Protein AF-A0A7D9JY58-F1 (afdb_monomer_lite)

Secondary structure (DSSP, 8-state):
---PPP--SSP------TTSS--EE--GGGGPSPSEEEEESSHHHHHHHHHHHTSSS--EEEEETTEEEEEEEE--SSTT-PEEEEEEE--SSHHHHHHHHHHHHHHH--SEEEE----PPPPPP-

Sequence (126 aa):
MSREGSDRGPPKLNIPKPEDCDWGSKKIQSRLPTDILLLTVNDNEFEACFRYVGKDGPFFRSTNDGREFWFGQFDAEKDDKYTKVALIKTAMGKTETLIAVMFVAEMLEPKLVLSVGICATMKPDK

InterPro domains:
  IPR035994 Nucleoside phosphorylase superfamily [G3DSA:3.40.50.1580] (19-126)
  IPR035994 Nucleoside phosphorylase superfamily [SSF53167] (37-125)

Organism: Paramuricea clavata (NCBI:txid317549)

Foldseek 3Di:
DDDDDPPPPDPPDPFDFPVRDDADEDDCVVQAQAAEEEEEADPVQLRVVLRQQAPPDHKHWYDDPNWIKIWHWPDCPPDNDTHIYIYTYWHDDDVRSVVVCVVCCVSRVYNYYDYTYDDDDDDDDD

Structure (mmCIF, N/CA/C/O backbone):
data_AF-A0A7D9JY58-F1
#
_entry.id   AF-A0A7D9JY58-F1
#
loop_
_atom_site.group_PDB
_atom_site.id
_atom_site.type_symbol
_atom_site.label_atom_id
_atom_site.label_alt_id
_atom_site.label_comp_id
_atom_site.label_asym_id
_atom_site.label_entity_id
_atom_site.label_seq_id
_atom_site.pdbx_PDB_ins_code
_atom_site.Cartn_x
_atom_site.Cartn_y
_atom_site.Cartn_z
_atom_site.occupancy
_atom_site.B_iso_or_equiv
_atom_site.auth_seq_id
_atom_site.auth_comp_id
_atom_site.auth_asym_id
_atom_site.auth_atom_id
_atom_site.pdbx_PDB_model_num
ATOM 1 N N . MET A 1 1 ? -38.772 -1.357 -31.788 1.00 36.69 1 MET A N 1
ATOM 2 C CA . MET A 1 1 ? -38.032 -1.227 -30.514 1.00 36.69 1 MET A CA 1
ATOM 3 C C . MET A 1 1 ? -36.622 -1.735 -30.757 1.00 36.69 1 MET A C 1
ATOM 5 O O . MET A 1 1 ? -36.419 -2.939 -30.849 1.00 36.69 1 MET A O 1
ATOM 9 N N . SER A 1 2 ? -35.693 -0.818 -31.009 1.00 38.06 2 SER A N 1
ATOM 10 C CA . SER A 1 2 ? -34.306 -1.137 -31.358 1.00 38.06 2 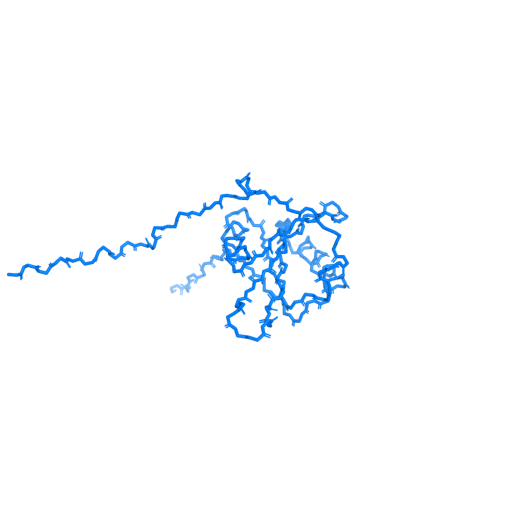SER A CA 1
ATOM 11 C C . SER A 1 2 ? -33.509 -1.405 -30.084 1.00 38.06 2 SER A C 1
ATOM 13 O O . SER A 1 2 ? -33.605 -0.644 -29.128 1.00 38.06 2 SER A O 1
ATOM 15 N N . ARG A 1 3 ? -32.764 -2.514 -30.058 1.00 45.97 3 ARG A N 1
ATOM 16 C CA . ARG A 1 3 ? -31.849 -2.871 -28.970 1.00 45.97 3 ARG A CA 1
ATOM 17 C C . ARG A 1 3 ? -30.610 -1.983 -29.077 1.00 45.97 3 ARG A C 1
ATOM 19 O O . ARG A 1 3 ? -29.816 -2.173 -29.995 1.00 45.97 3 ARG A O 1
ATOM 26 N N . GLU A 1 4 ? -30.457 -1.024 -28.171 1.00 46.53 4 GLU A N 1
ATOM 27 C CA . GLU A 1 4 ? -29.186 -0.322 -27.986 1.00 46.53 4 GLU A CA 1
ATOM 28 C C . GLU A 1 4 ? -28.150 -1.319 -27.460 1.00 46.53 4 GLU A C 1
ATOM 30 O O . GLU A 1 4 ? -28.333 -1.960 -26.424 1.00 46.53 4 GLU A O 1
ATOM 35 N N . GLY A 1 5 ? -27.082 -1.510 -28.234 1.00 48.12 5 GLY A N 1
ATOM 36 C CA . GLY A 1 5 ? -25.935 -2.303 -27.823 1.00 48.12 5 GLY A CA 1
ATOM 37 C C . GLY A 1 5 ? -25.226 -1.590 -26.682 1.00 48.12 5 GLY A C 1
ATOM 38 O O . GLY A 1 5 ? -24.740 -0.478 -26.866 1.00 48.12 5 GLY A O 1
ATOM 39 N N . SER A 1 6 ? -25.168 -2.227 -25.512 1.00 54.94 6 SER A N 1
ATOM 40 C CA . SER A 1 6 ? -24.385 -1.721 -24.390 1.00 54.94 6 SER A CA 1
ATOM 41 C C . SER A 1 6 ? -22.928 -1.575 -24.828 1.00 54.94 6 SER A C 1
ATOM 43 O O . SER A 1 6 ? -22.298 -2.565 -25.218 1.00 54.94 6 SER A O 1
ATOM 45 N N . ASP A 1 7 ? -22.413 -0.353 -24.763 1.00 56.41 7 ASP A N 1
ATOM 46 C CA . ASP A 1 7 ? -20.991 -0.042 -24.840 1.00 56.41 7 ASP A CA 1
ATOM 47 C C . ASP A 1 7 ? -20.234 -0.958 -23.858 1.00 56.41 7 ASP A C 1
ATOM 49 O O . ASP A 1 7 ? -20.358 -0.828 -22.642 1.00 56.41 7 ASP A O 1
ATOM 53 N N . ARG A 1 8 ? -19.530 -1.965 -24.395 1.00 58.34 8 ARG A N 1
ATOM 54 C CA . ARG A 1 8 ? -18.695 -2.922 -23.643 1.00 58.34 8 ARG A CA 1
ATOM 55 C C . ARG A 1 8 ? -17.267 -2.395 -23.464 1.00 58.34 8 ARG A C 1
ATOM 57 O O . ARG A 1 8 ? -16.339 -3.184 -23.288 1.00 58.34 8 ARG A O 1
ATOM 64 N N . GLY A 1 9 ? -17.069 -1.081 -23.571 1.00 58.44 9 GLY A N 1
ATOM 65 C CA . GLY A 1 9 ? -15.806 -0.453 -23.216 1.00 58.44 9 GLY A CA 1
ATOM 66 C C . GLY A 1 9 ? -15.440 -0.739 -21.754 1.00 58.44 9 GLY A C 1
ATOM 67 O O . GLY A 1 9 ? -16.327 -0.977 -20.927 1.00 58.44 9 GLY A O 1
ATOM 68 N N . PRO A 1 10 ? -14.139 -0.740 -21.409 1.00 58.50 10 PRO A N 1
ATOM 69 C CA . PRO A 1 10 ? -13.730 -0.787 -20.014 1.00 58.50 10 PRO A CA 1
ATOM 70 C C . PRO A 1 10 ? -14.443 0.334 -19.244 1.00 58.50 10 PRO A C 1
ATOM 72 O O . PRO A 1 10 ? -14.678 1.404 -19.821 1.00 58.50 10 PRO A O 1
ATOM 75 N N . PRO A 1 11 ? -14.811 0.104 -17.969 1.00 58.47 11 PRO A N 1
ATOM 76 C CA . PRO A 1 11 ? -15.509 1.096 -17.166 1.00 58.47 11 PRO A CA 1
ATOM 77 C C . PRO A 1 11 ? -14.835 2.457 -17.313 1.00 58.47 11 PRO A C 1
ATOM 79 O O . PRO A 1 11 ? -13.615 2.563 -17.164 1.00 58.47 11 PRO A O 1
ATOM 82 N N . LYS A 1 12 ? -15.613 3.496 -17.639 1.00 53.75 12 LYS A N 1
ATOM 83 C CA . LYS A 1 12 ? -15.089 4.862 -17.669 1.00 53.75 12 LYS A CA 1
ATOM 84 C C . LYS A 1 12 ? -14.711 5.237 -16.249 1.00 53.75 12 LYS A C 1
ATOM 86 O O . LYS A 1 12 ? -15.549 5.517 -15.398 1.00 53.75 12 LYS A O 1
ATOM 91 N N . LEU A 1 13 ? -13.420 5.170 -16.010 1.00 56.81 13 LEU A N 1
ATOM 92 C CA . LEU A 1 13 ? -12.809 5.396 -14.731 1.00 56.81 13 LEU A CA 1
ATOM 93 C C . LEU A 1 13 ? -12.564 6.906 -14.585 1.00 56.81 13 LEU A C 1
ATOM 95 O O . LEU A 1 13 ? -11.559 7.427 -15.058 1.00 56.81 13 LEU A O 1
ATOM 99 N N . ASN A 1 14 ? -13.508 7.616 -13.963 1.00 58.91 14 ASN A N 1
ATOM 100 C CA . ASN A 1 14 ? -13.319 9.016 -13.587 1.00 58.91 14 ASN A CA 1
ATOM 101 C C . ASN A 1 14 ? -12.682 9.056 -12.198 1.00 58.91 14 ASN A C 1
ATOM 103 O O . ASN A 1 14 ? -13.386 9.030 -11.189 1.00 58.91 14 ASN A O 1
ATOM 107 N N . ILE A 1 15 ? -11.354 8.971 -12.157 1.00 56.00 15 ILE A N 1
ATOM 108 C CA . ILE A 1 15 ? -10.640 8.719 -10.914 1.00 56.00 15 ILE A CA 1
ATOM 109 C C . ILE A 1 15 ? -9.774 9.921 -10.537 1.00 56.00 15 ILE A C 1
ATOM 111 O O . ILE A 1 15 ? -8.921 10.300 -11.345 1.00 56.00 15 ILE A O 1
ATOM 115 N N . PRO A 1 16 ? -9.935 10.477 -9.324 1.00 59.47 16 PRO A N 1
ATOM 116 C CA . PRO A 1 16 ? -9.048 11.512 -8.815 1.00 59.47 16 PRO A CA 1
ATOM 117 C C . PRO A 1 16 ? -7.609 11.007 -8.795 1.00 59.47 16 PRO A C 1
ATOM 119 O O . PRO A 1 16 ? -7.345 9.861 -8.403 1.00 59.47 16 PRO A O 1
ATOM 122 N N . LYS A 1 17 ? -6.664 11.843 -9.219 1.00 66.25 17 LYS A N 1
ATOM 123 C CA . LYS A 1 17 ? -5.256 11.508 -9.045 1.00 66.25 17 LYS A CA 1
ATOM 124 C C . LYS A 1 17 ? -4.848 11.704 -7.585 1.00 66.25 17 LYS A C 1
ATOM 126 O O . LYS A 1 17 ? -5.493 12.464 -6.862 1.00 66.25 17 LYS A O 1
ATOM 131 N N . PRO A 1 18 ? -3.726 11.102 -7.155 1.00 66.00 18 PRO A N 1
ATOM 132 C CA . PRO A 1 18 ? -3.170 11.372 -5.836 1.00 66.00 18 PRO A CA 1
ATOM 133 C C . PRO A 1 18 ? -2.892 12.853 -5.543 1.00 66.00 18 PRO A C 1
ATOM 135 O O . PRO A 1 18 ? -2.791 13.244 -4.392 1.00 66.00 18 PRO A O 1
ATOM 138 N N . GLU A 1 19 ? -2.755 13.691 -6.561 1.00 67.50 19 GLU A N 1
ATOM 139 C CA . GLU A 1 19 ? -2.556 15.137 -6.421 1.00 67.50 19 GLU A CA 1
ATOM 140 C C . GLU A 1 19 ? -3.856 15.922 -6.168 1.00 67.50 19 GLU A C 1
ATOM 142 O O . GLU A 1 19 ? -3.796 17.030 -5.643 1.00 67.50 19 GLU A O 1
ATOM 147 N N . ASP A 1 20 ? -5.019 15.338 -6.470 1.00 63.97 20 ASP A N 1
ATOM 148 C CA . ASP A 1 20 ? -6.305 16.046 -6.487 1.00 63.97 20 ASP A CA 1
ATOM 149 C C . ASP A 1 20 ? -7.104 15.936 -5.175 1.00 63.97 20 ASP A C 1
ATOM 151 O O . ASP A 1 20 ? -8.131 16.603 -5.034 1.00 63.97 20 ASP A O 1
ATOM 155 N N . CYS A 1 21 ? -6.687 15.102 -4.213 1.00 61.22 21 CYS A N 1
ATOM 156 C CA . CYS A 1 21 ? -7.432 14.943 -2.960 1.00 61.22 21 CYS A CA 1
ATOM 157 C C . CYS A 1 21 ? -6.809 15.725 -1.796 1.00 61.22 21 CYS A C 1
ATOM 159 O O . CYS A 1 21 ? -5.591 15.817 -1.653 1.00 61.22 21 CYS A O 1
ATOM 161 N N . ASP A 1 22 ? -7.666 16.238 -0.912 1.00 62.03 22 ASP A N 1
ATOM 162 C CA . ASP A 1 22 ? -7.252 16.873 0.339 1.00 62.03 22 ASP A CA 1
ATOM 163 C C . ASP A 1 22 ? -6.828 15.802 1.360 1.00 62.03 22 ASP A C 1
ATOM 165 O O . ASP A 1 22 ? -7.648 15.051 1.900 1.00 62.03 22 ASP A O 1
ATOM 169 N N . TRP A 1 23 ? 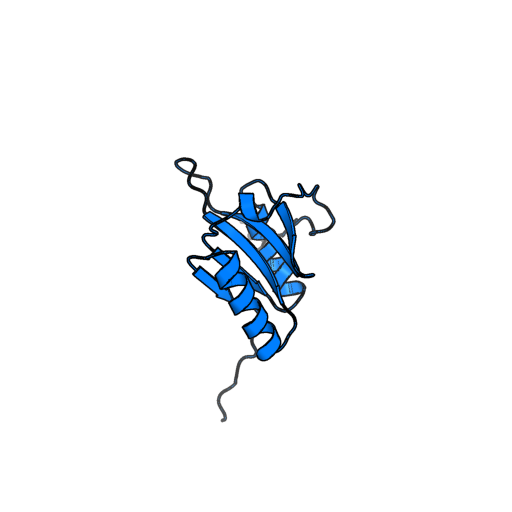-5.516 15.675 1.571 1.00 64.00 23 TRP A N 1
ATOM 170 C CA . TRP A 1 23 ? -4.937 14.612 2.384 1.00 64.00 23 TRP A CA 1
ATOM 171 C C . TRP A 1 23 ? -4.819 15.020 3.845 1.00 64.00 23 TRP A C 1
ATOM 173 O O . TRP A 1 23 ? -3.940 15.793 4.231 1.00 64.00 23 TRP A O 1
ATOM 183 N N . GLY A 1 24 ? -5.610 14.380 4.704 1.00 61.22 24 GLY A N 1
ATOM 184 C CA . GLY A 1 24 ? -5.332 14.390 6.133 1.00 61.22 24 GLY A CA 1
ATOM 185 C C . GLY A 1 24 ? -3.971 13.740 6.407 1.00 61.22 24 GLY A C 1
ATOM 186 O O . GLY A 1 24 ? -3.805 12.533 6.231 1.00 61.22 24 GLY A O 1
ATOM 187 N N . SER A 1 25 ? -2.987 14.514 6.867 1.00 65.31 25 SER A N 1
ATOM 188 C CA . SER A 1 25 ? -1.749 13.948 7.411 1.00 65.31 25 SER A CA 1
ATOM 189 C C . SER A 1 25 ? -2.018 13.434 8.824 1.00 65.31 25 SER A C 1
ATOM 191 O O . SER A 1 25 ? -2.511 14.167 9.685 1.00 65.31 25 SER A O 1
ATOM 193 N N . LYS A 1 26 ? -1.728 12.156 9.078 1.00 70.81 26 LYS A N 1
ATOM 194 C CA . LYS A 1 26 ? -1.842 11.550 10.414 1.00 70.81 26 LYS A CA 1
ATOM 195 C C . LYS A 1 26 ? -0.601 10.730 10.744 1.00 70.81 26 LYS A C 1
ATOM 197 O O . LYS A 1 26 ? 0.074 10.199 9.862 1.00 70.81 26 LYS A O 1
ATOM 202 N N . LYS A 1 27 ? -0.323 10.592 12.044 1.00 75.06 27 LYS A N 1
ATOM 203 C CA . LYS A 1 27 ? 0.732 9.702 12.548 1.00 75.06 27 LYS A CA 1
ATOM 204 C C . LYS A 1 27 ? 0.384 8.246 12.234 1.00 75.06 27 LYS A C 1
ATOM 206 O O . LYS A 1 27 ? -0.730 7.814 12.547 1.00 75.06 27 LYS A O 1
ATOM 211 N N . ILE A 1 28 ? 1.356 7.489 11.718 1.00 76.38 28 ILE A N 1
ATOM 212 C CA . ILE A 1 28 ? 1.232 6.048 11.413 1.00 76.38 28 ILE A CA 1
ATOM 213 C C . ILE A 1 28 ? 0.675 5.258 12.603 1.00 76.38 28 ILE A C 1
ATOM 215 O O . ILE A 1 28 ? -0.189 4.414 12.415 1.00 76.38 28 ILE A O 1
ATOM 219 N N . GLN A 1 29 ? 1.070 5.600 13.835 1.00 77.06 29 GLN A N 1
ATOM 220 C CA . GLN A 1 29 ? 0.607 4.945 15.070 1.00 77.06 29 GLN A CA 1
ATOM 221 C C . GLN A 1 29 ? -0.925 4.873 15.199 1.00 77.06 29 GLN A C 1
ATOM 223 O O . GLN A 1 29 ? -1.453 3.898 15.716 1.00 77.06 29 GLN A O 1
ATOM 228 N N . SER A 1 30 ? -1.657 5.868 14.682 1.00 76.12 30 SER A N 1
ATOM 229 C CA . SER A 1 30 ? -3.131 5.870 14.701 1.00 76.12 30 SER A CA 1
ATOM 230 C C . SER A 1 30 ? -3.774 4.859 13.738 1.00 76.12 30 SER A C 1
ATOM 232 O O . SER A 1 30 ? -4.996 4.712 13.720 1.00 76.12 30 SER A O 1
ATOM 234 N N . ARG A 1 31 ? -2.966 4.188 12.910 1.00 74.94 31 ARG A N 1
ATOM 235 C CA . ARG A 1 31 ? -3.385 3.273 11.841 1.00 74.94 31 ARG A CA 1
ATOM 236 C C . ARG A 1 31 ? -2.951 1.830 12.068 1.00 74.94 31 ARG A C 1
ATOM 238 O O . ARG A 1 31 ? -3.295 0.982 11.254 1.00 74.94 31 ARG A O 1
ATOM 245 N N . LEU A 1 32 ? -2.256 1.554 13.168 1.00 80.12 32 LEU A N 1
ATOM 246 C CA . LEU A 1 32 ? -1.769 0.221 13.505 1.00 80.12 32 LEU A CA 1
ATOM 247 C C . LEU A 1 32 ? -2.802 -0.602 14.301 1.00 80.12 32 LEU A C 1
ATOM 249 O O . LEU A 1 32 ? -3.652 -0.020 14.986 1.00 80.12 32 LEU A O 1
ATOM 253 N N . PRO A 1 33 ? -2.734 -1.944 14.225 1.00 87.56 33 PRO A N 1
ATOM 254 C CA . PRO A 1 33 ? -2.131 -2.698 13.121 1.00 87.56 33 PRO A CA 1
ATOM 255 C C . PRO A 1 33 ? -2.962 -2.525 11.838 1.00 87.56 33 PRO A C 1
ATOM 257 O O . PRO A 1 33 ? -4.145 -2.162 11.896 1.00 87.56 33 PRO A O 1
ATOM 260 N N . THR A 1 34 ? -2.345 -2.778 10.685 1.00 90.19 34 THR A N 1
ATOM 261 C CA . THR A 1 34 ? -3.058 -2.823 9.395 1.00 90.19 34 THR A CA 1
ATOM 262 C C . THR A 1 34 ? -3.541 -4.234 9.082 1.00 90.19 34 THR A C 1
ATOM 264 O O . THR A 1 34 ? -2.970 -5.217 9.541 1.00 90.19 34 THR A O 1
ATOM 267 N N . ASP A 1 35 ? -4.615 -4.357 8.308 1.00 92.31 35 ASP A N 1
ATOM 268 C CA . ASP A 1 35 ? -5.119 -5.666 7.899 1.00 92.31 35 ASP A CA 1
ATOM 269 C C . ASP A 1 35 ? -4.430 -6.131 6.614 1.00 92.31 35 ASP A C 1
ATOM 271 O O . ASP A 1 35 ? -3.968 -7.269 6.535 1.00 92.31 35 ASP A O 1
ATOM 275 N N . ILE A 1 36 ? -4.316 -5.239 5.626 1.00 92.88 36 ILE A N 1
ATOM 276 C CA . ILE A 1 36 ? -3.727 -5.535 4.317 1.00 92.88 36 ILE A CA 1
ATOM 277 C C . ILE A 1 36 ? -2.645 -4.510 3.983 1.00 92.88 36 ILE A C 1
ATOM 279 O O . ILE A 1 36 ? -2.872 -3.303 4.059 1.00 92.88 36 ILE A O 1
ATOM 283 N N . LEU A 1 37 ? -1.490 -4.999 3.539 1.00 93.81 37 LEU A N 1
ATOM 284 C CA . LEU A 1 37 ? -0.446 -4.210 2.900 1.00 93.81 37 LEU A CA 1
ATOM 285 C C . LEU A 1 37 ? -0.427 -4.485 1.394 1.00 93.81 37 LEU A C 1
ATOM 287 O O . LEU A 1 37 ? -0.177 -5.612 0.967 1.00 93.81 37 LEU A O 1
ATOM 291 N N . LEU A 1 38 ? -0.633 -3.443 0.596 1.00 94.88 38 LEU A N 1
ATOM 292 C CA . LEU A 1 38 ? -0.421 -3.435 -0.846 1.00 94.88 38 LEU A CA 1
ATOM 293 C C . LEU A 1 38 ? 0.970 -2.874 -1.144 1.00 94.88 38 LEU A C 1
ATOM 295 O O . LEU A 1 38 ? 1.306 -1.759 -0.740 1.00 94.88 38 LEU A O 1
ATOM 299 N N . LEU A 1 39 ? 1.775 -3.648 -1.862 1.00 94.38 39 LEU A N 1
ATOM 300 C CA . LEU A 1 39 ? 3.141 -3.300 -2.227 1.00 94.38 39 LEU A CA 1
ATOM 301 C C . LEU A 1 39 ? 3.266 -3.226 -3.750 1.00 94.38 39 LEU A C 1
ATOM 303 O O . LEU A 1 39 ? 3.047 -4.224 -4.436 1.00 94.38 39 LEU A O 1
ATOM 307 N N . THR A 1 40 ? 3.637 -2.056 -4.261 1.00 95.06 40 THR A N 1
ATOM 308 C CA . THR A 1 40 ? 3.779 -1.776 -5.702 1.00 95.06 40 THR A CA 1
ATOM 309 C C . THR A 1 40 ? 5.185 -1.297 -6.027 1.00 95.06 40 THR A C 1
ATOM 311 O O . THR A 1 40 ? 5.850 -0.745 -5.152 1.00 95.06 40 THR A O 1
ATOM 314 N N . VAL A 1 41 ? 5.625 -1.426 -7.278 1.00 92.38 41 VAL A N 1
ATOM 315 C CA . VAL A 1 41 ? 6.964 -0.986 -7.700 1.00 92.38 41 VAL A CA 1
ATOM 316 C C . VAL A 1 41 ? 6.896 0.254 -8.591 1.00 92.38 41 VAL A C 1
ATOM 318 O O . VAL A 1 41 ? 7.661 1.200 -8.411 1.00 92.38 41 VAL A O 1
ATOM 321 N N . ASN A 1 42 ? 5.952 0.279 -9.528 1.00 90.00 42 ASN A N 1
ATOM 322 C CA . ASN A 1 42 ? 5.845 1.328 -10.539 1.00 90.00 42 ASN A CA 1
ATOM 323 C C . ASN A 1 42 ? 4.660 2.267 -10.280 1.00 90.00 42 ASN A C 1
ATOM 325 O O . ASN A 1 42 ? 3.681 1.900 -9.631 1.00 90.00 42 ASN A O 1
ATOM 329 N N . ASP A 1 43 ? 4.707 3.465 -10.865 1.00 89.75 43 ASP A N 1
ATOM 330 C CA . ASP A 1 43 ? 3.671 4.490 -10.677 1.00 89.75 43 ASP A CA 1
ATOM 331 C C . ASP A 1 43 ? 2.290 4.030 -11.151 1.00 89.75 43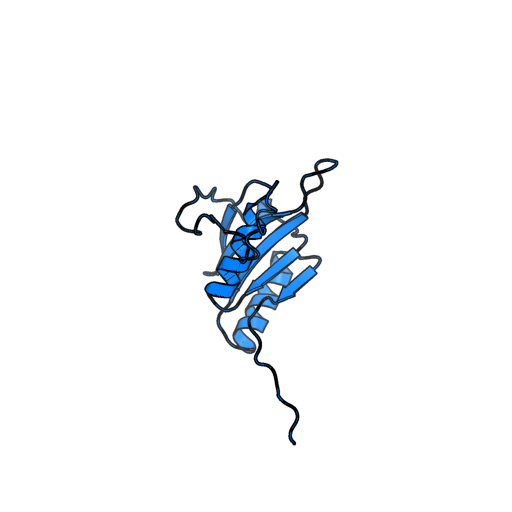 ASP A C 1
ATOM 333 O O . ASP A 1 43 ? 1.304 4.217 -10.448 1.00 89.75 43 ASP A O 1
ATOM 337 N N . ASN A 1 44 ? 2.217 3.332 -12.288 1.00 89.06 44 ASN A N 1
ATOM 338 C CA . ASN A 1 44 ? 0.949 2.811 -12.808 1.00 89.06 44 ASN A CA 1
ATOM 339 C C . ASN A 1 44 ? 0.304 1.777 -11.866 1.00 89.06 44 ASN A C 1
ATOM 341 O O . ASN A 1 44 ? -0.918 1.727 -11.734 1.00 89.06 44 ASN A O 1
ATOM 345 N N . GLU A 1 45 ? 1.122 0.946 -11.215 1.00 92.75 45 GLU A N 1
ATOM 346 C CA . GLU A 1 45 ? 0.676 -0.079 -10.261 1.00 92.75 45 GLU A CA 1
ATOM 347 C C . GLU A 1 45 ? 0.191 0.579 -8.969 1.00 92.75 45 GLU A C 1
ATOM 349 O O . GLU A 1 45 ? -0.877 0.238 -8.450 1.00 92.75 45 GLU A O 1
ATOM 354 N N . PHE A 1 46 ? 0.961 1.563 -8.493 1.00 91.94 46 PHE A N 1
ATOM 355 C CA . PHE A 1 46 ? 0.619 2.387 -7.345 1.00 91.94 46 PHE A CA 1
ATOM 356 C C . PHE A 1 46 ? -0.709 3.100 -7.572 1.00 91.94 46 PHE A C 1
ATOM 358 O O . PHE A 1 46 ? -1.632 2.934 -6.778 1.00 91.94 46 PHE A O 1
ATOM 365 N N . GLU A 1 47 ? -0.836 3.837 -8.676 1.00 87.81 47 GLU A N 1
ATOM 366 C CA . GLU A 1 47 ? -2.062 4.537 -9.030 1.00 87.81 47 GLU A CA 1
ATOM 367 C C . GLU A 1 47 ? -3.235 3.569 -9.126 1.00 87.81 47 GLU A C 1
ATOM 369 O O . GLU A 1 47 ? -4.295 3.859 -8.592 1.00 87.81 47 GLU A O 1
ATOM 374 N N . ALA A 1 48 ? -3.077 2.405 -9.761 1.00 87.00 48 ALA A N 1
ATOM 375 C CA . ALA A 1 48 ? -4.157 1.426 -9.837 1.00 87.00 48 ALA A CA 1
ATOM 376 C C . ALA A 1 48 ? -4.665 1.019 -8.444 1.00 87.00 48 ALA A C 1
ATOM 378 O O . ALA A 1 48 ? -5.873 1.046 -8.220 1.00 87.00 48 ALA A O 1
ATOM 379 N N . CYS A 1 49 ? -3.770 0.708 -7.501 1.00 90.56 49 CYS A N 1
ATOM 380 C CA . CYS A 1 49 ? -4.138 0.329 -6.132 1.00 90.56 49 CYS A CA 1
ATOM 381 C C . CYS A 1 49 ? -4.737 1.495 -5.342 1.00 90.56 49 CYS A C 1
ATOM 383 O O . CYS A 1 49 ? -5.760 1.350 -4.673 1.00 90.56 49 CYS A O 1
ATOM 385 N N . PHE A 1 50 ? -4.102 2.658 -5.440 1.00 86.94 50 PHE A N 1
ATOM 386 C CA . PHE A 1 50 ? -4.444 3.882 -4.728 1.00 86.94 50 PHE A CA 1
ATOM 387 C C . PHE A 1 50 ? -5.929 4.231 -4.822 1.00 86.94 50 PHE A C 1
ATOM 389 O O . PHE A 1 50 ? -6.585 4.575 -3.840 1.00 86.94 50 PHE A O 1
ATOM 396 N N . ARG A 1 51 ? -6.468 4.059 -6.023 1.00 81.31 51 ARG A N 1
ATOM 397 C CA . ARG A 1 51 ? -7.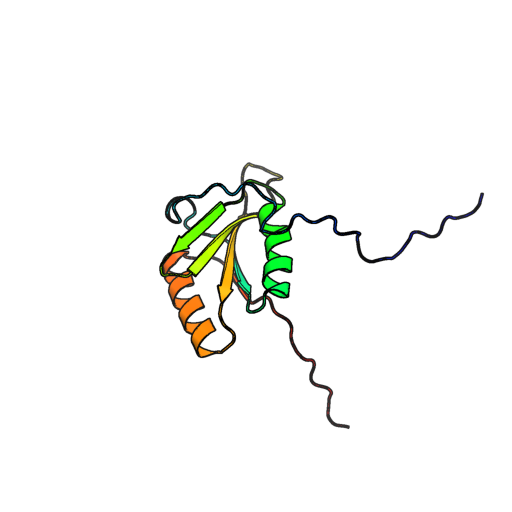844 4.384 -6.396 1.00 81.31 51 ARG A CA 1
ATOM 398 C C . ARG A 1 51 ? -8.880 3.530 -5.683 1.00 81.31 51 ARG A C 1
ATOM 400 O O . ARG A 1 51 ? -10.007 3.975 -5.498 1.00 81.31 51 ARG A O 1
ATOM 407 N N . TYR A 1 52 ? -8.499 2.324 -5.276 1.00 79.62 52 TYR A N 1
ATOM 408 C CA . TYR A 1 52 ? -9.350 1.462 -4.468 1.00 79.62 52 TYR A CA 1
ATOM 409 C C . TYR A 1 52 ? -9.220 1.793 -2.985 1.00 79.62 52 TYR A C 1
ATOM 411 O O . TYR A 1 52 ? -10.223 1.819 -2.282 1.00 79.62 52 TYR A O 1
ATOM 419 N N . VAL A 1 53 ? -8.007 2.080 -2.504 1.00 82.25 53 VAL A N 1
ATOM 420 C CA . VAL A 1 53 ? -7.742 2.303 -1.071 1.00 82.25 53 VAL A CA 1
ATOM 421 C C . VAL A 1 53 ? -8.506 3.516 -0.518 1.00 82.25 53 VAL A C 1
ATOM 423 O O . VAL A 1 53 ? -8.904 3.509 0.645 1.00 82.25 53 VAL A O 1
ATOM 426 N N . GLY A 1 54 ? -8.740 4.547 -1.336 1.00 72.00 54 GLY A N 1
ATOM 427 C CA . GLY A 1 54 ? -9.498 5.746 -0.950 1.00 72.00 54 GLY A CA 1
ATOM 428 C C . GLY A 1 54 ? -10.996 5.718 -1.259 1.00 72.00 54 GLY A C 1
ATOM 429 O O . GLY A 1 54 ? -11.653 6.740 -1.089 1.00 72.00 54 GLY A O 1
ATOM 430 N N . LYS A 1 55 ? -11.542 4.601 -1.754 1.00 73.12 55 LYS A N 1
ATOM 431 C CA . LYS A 1 55 ? -12.908 4.569 -2.296 1.00 73.12 55 LYS A CA 1
ATOM 432 C C . LYS A 1 55 ? -13.995 4.585 -1.215 1.00 73.12 55 LYS A C 1
ATOM 434 O O . LYS A 1 55 ? -14.983 5.298 -1.366 1.00 73.12 55 LYS A O 1
ATOM 439 N N . ASP A 1 56 ? -13.797 3.833 -0.133 1.00 71.88 56 ASP A N 1
ATOM 440 C CA . ASP A 1 56 ? -14.863 3.511 0.829 1.00 71.88 56 ASP A CA 1
ATOM 441 C C . ASP A 1 56 ? -14.680 4.213 2.188 1.00 71.88 56 ASP A C 1
ATOM 443 O O . ASP A 1 56 ? -15.227 3.794 3.213 1.00 71.88 56 ASP A O 1
ATOM 447 N N . GLY A 1 57 ? -13.880 5.283 2.240 1.00 71.81 57 GLY A N 1
ATOM 448 C CA . GLY A 1 57 ? -13.708 6.047 3.469 1.00 71.81 57 GLY A CA 1
ATOM 449 C C . GLY A 1 57 ? -12.523 7.001 3.500 1.00 71.81 57 GLY A C 1
ATOM 450 O O . GLY A 1 57 ? -11.922 7.309 2.471 1.00 71.81 57 GLY A O 1
ATOM 451 N N . PRO A 1 58 ? -12.190 7.513 4.697 1.00 72.12 58 PRO A N 1
ATOM 452 C CA . PRO A 1 58 ? -11.196 8.553 4.830 1.00 72.12 58 PRO A CA 1
ATOM 453 C C . PRO A 1 58 ? -9.800 7.995 4.561 1.00 72.12 58 PRO A C 1
ATOM 455 O O . PRO A 1 58 ? -9.425 6.918 5.032 1.00 72.12 58 PRO A O 1
ATOM 458 N N . PHE A 1 59 ? -9.014 8.785 3.846 1.00 78.75 59 PHE A N 1
ATOM 459 C CA . PHE A 1 59 ? -7.706 8.392 3.361 1.00 78.75 59 PHE A CA 1
ATOM 460 C C . PHE A 1 59 ? -6.619 9.325 3.897 1.00 78.75 59 PHE A C 1
ATOM 462 O O . PHE A 1 59 ? -6.842 10.520 4.099 1.00 78.75 59 PHE A O 1
ATOM 469 N N . PHE A 1 60 ? -5.446 8.761 4.180 1.00 82.06 60 PHE A N 1
ATOM 470 C CA . PHE A 1 60 ? -4.380 9.443 4.906 1.00 82.06 60 PHE A CA 1
ATOM 471 C C . PHE A 1 60 ? -3.026 9.142 4.299 1.00 82.06 60 PHE A C 1
ATOM 473 O O . PHE A 1 60 ? -2.713 7.996 3.986 1.00 82.06 60 PHE A O 1
ATOM 480 N N . ARG A 1 61 ? -2.186 10.168 4.241 1.00 86.69 61 ARG A N 1
ATOM 481 C CA . ARG A 1 61 ? -0.776 10.017 3.902 1.00 86.69 61 ARG 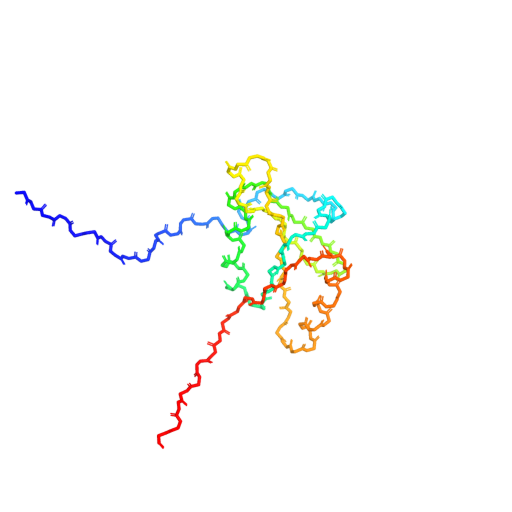A CA 1
ATOM 482 C C . ARG A 1 61 ? 0.078 10.165 5.152 1.00 86.69 61 ARG A C 1
ATOM 484 O O . ARG A 1 61 ? -0.217 10.983 6.026 1.00 86.69 61 ARG A O 1
ATOM 491 N N . SER A 1 62 ? 1.147 9.387 5.228 1.00 86.06 62 SER A N 1
ATOM 492 C CA . SER A 1 62 ? 2.184 9.534 6.241 1.00 86.06 62 SER A CA 1
ATOM 493 C C . SER A 1 62 ? 3.556 9.281 5.636 1.00 86.06 62 SER A C 1
ATOM 495 O O . SER A 1 62 ? 3.683 8.519 4.683 1.00 86.06 62 SER A O 1
ATOM 497 N N . THR A 1 63 ? 4.586 9.892 6.208 1.00 86.19 63 THR A N 1
ATOM 498 C CA . THR A 1 63 ? 5.974 9.661 5.803 1.00 86.19 63 THR A CA 1
ATOM 499 C C . THR A 1 63 ? 6.743 9.142 7.003 1.00 86.19 63 THR A C 1
ATOM 501 O O . THR A 1 63 ? 6.681 9.736 8.080 1.00 86.19 63 THR A O 1
ATOM 504 N N . ASN A 1 64 ? 7.463 8.039 6.827 1.00 83.81 64 ASN A N 1
ATOM 505 C CA . ASN A 1 64 ? 8.372 7.515 7.837 1.00 83.81 64 ASN A CA 1
ATOM 506 C C . ASN A 1 64 ? 9.631 6.973 7.164 1.00 83.81 64 ASN A C 1
ATOM 508 O O . ASN A 1 64 ? 9.530 6.284 6.153 1.00 83.81 64 ASN A O 1
ATOM 512 N N . ASP A 1 65 ? 10.795 7.322 7.708 1.00 83.00 65 ASP A N 1
ATOM 513 C CA . ASP A 1 65 ? 12.111 6.934 7.184 1.00 83.00 65 ASP A CA 1
ATOM 514 C C . ASP A 1 65 ? 12.267 7.158 5.662 1.00 83.00 65 ASP A C 1
ATOM 516 O O . ASP A 1 65 ? 12.680 6.287 4.900 1.00 83.00 65 ASP A O 1
ATOM 520 N N . GLY A 1 66 ? 11.818 8.325 5.182 1.00 83.19 66 GLY A N 1
ATOM 521 C CA . GLY A 1 66 ? 11.867 8.688 3.759 1.00 83.19 66 GLY A CA 1
ATOM 522 C C . GLY A 1 66 ? 10.895 7.924 2.848 1.00 83.19 66 GLY A C 1
ATOM 523 O O . GLY A 1 66 ? 10.917 8.131 1.637 1.00 83.19 66 GLY A O 1
ATOM 524 N N . ARG A 1 67 ? 10.026 7.067 3.397 1.00 85.31 67 ARG A N 1
ATOM 525 C CA . ARG A 1 67 ? 9.019 6.299 2.651 1.00 85.31 67 ARG A CA 1
ATOM 526 C C . ARG A 1 67 ? 7.633 6.891 2.852 1.00 85.31 67 ARG A C 1
ATOM 528 O O . ARG A 1 67 ? 7.246 7.221 3.974 1.00 85.31 67 ARG A O 1
ATOM 535 N N . GLU A 1 68 ? 6.879 7.003 1.765 1.00 88.31 68 GLU A N 1
ATOM 536 C CA . GLU A 1 68 ? 5.479 7.422 1.809 1.00 88.31 68 GLU A CA 1
ATOM 537 C C . GLU A 1 68 ? 4.554 6.216 1.985 1.00 88.31 68 GLU A C 1
ATOM 539 O O . GLU A 1 68 ? 4.637 5.222 1.261 1.00 88.31 68 GLU A O 1
ATOM 544 N N . PHE A 1 69 ? 3.649 6.345 2.947 1.00 88.94 69 PHE A N 1
ATOM 545 C CA . PHE A 1 69 ? 2.614 5.386 3.284 1.00 88.94 69 PHE A CA 1
ATOM 546 C C . PHE A 1 69 ? 1.254 6.009 3.046 1.00 88.94 69 PHE A C 1
ATOM 548 O O . PHE A 1 69 ? 0.973 7.127 3.492 1.00 88.94 69 PHE A O 1
ATOM 555 N N . TRP A 1 70 ? 0.395 5.243 2.399 1.00 90.75 70 TRP A N 1
ATOM 556 C CA . TRP A 1 70 ? -0.947 5.660 2.052 1.00 90.75 70 TRP A CA 1
ATOM 557 C C . TRP A 1 70 ? -1.935 4.715 2.714 1.00 90.75 70 TRP A C 1
ATOM 559 O O . TRP A 1 70 ? -1.883 3.511 2.497 1.00 90.75 70 TRP A O 1
ATOM 569 N N . PHE A 1 71 ? -2.801 5.248 3.564 1.00 89.69 71 PHE A N 1
ATOM 570 C CA . PHE A 1 71 ? -3.729 4.471 4.372 1.00 89.69 71 PHE A CA 1
ATOM 571 C C . PHE A 1 71 ? -5.160 4.765 3.967 1.00 89.69 71 PHE A C 1
ATOM 573 O O . PHE A 1 71 ? -5.544 5.927 3.833 1.00 89.69 71 PHE A O 1
ATOM 580 N N . GLY A 1 72 ? -5.966 3.719 3.889 1.00 88.75 72 GLY A N 1
ATOM 581 C CA . GLY A 1 72 ? -7.399 3.830 3.670 1.00 88.75 72 GLY A CA 1
ATOM 582 C C . GLY A 1 72 ? -8.125 2.598 4.173 1.00 88.75 72 GLY A C 1
ATOM 583 O O . GLY A 1 72 ? -7.649 1.921 5.095 1.00 88.75 72 GLY A O 1
ATOM 584 N N . GLN A 1 73 ? -9.290 2.333 3.591 1.00 86.75 73 GLN A N 1
ATOM 585 C CA . GLN A 1 73 ? -10.161 1.268 4.058 1.00 86.75 73 GLN A CA 1
ATOM 586 C C . GLN A 1 73 ? -11.006 0.637 2.946 1.00 86.75 73 GLN A C 1
ATOM 588 O O . GLN A 1 73 ? -11.405 1.332 2.015 1.00 86.75 73 GLN A O 1
ATOM 593 N N . PHE A 1 74 ? -11.290 -0.663 3.079 1.00 83.44 74 PHE A N 1
ATOM 594 C CA . PHE A 1 74 ? -12.253 -1.397 2.243 1.00 83.44 74 PHE A CA 1
ATOM 595 C C . PHE A 1 74 ? -13.488 -1.824 3.045 1.00 83.44 74 PHE A C 1
ATOM 597 O O . PHE A 1 74 ? -13.381 -2.049 4.257 1.00 83.44 74 PHE A O 1
ATOM 604 N N . ASP A 1 75 ? -14.611 -2.003 2.337 1.00 69.69 75 ASP A N 1
ATOM 605 C CA . ASP A 1 75 ? -15.850 -2.650 2.801 1.00 69.69 75 ASP A CA 1
ATOM 606 C C . ASP A 1 75 ? -16.377 -2.117 4.142 1.00 69.69 75 ASP A C 1
ATOM 608 O O . ASP A 1 75 ? -16.471 -2.832 5.136 1.00 69.69 75 ASP A O 1
ATOM 612 N N . ALA A 1 76 ? -16.786 -0.848 4.171 1.00 62.94 76 ALA A N 1
ATOM 613 C CA . ALA A 1 76 ? -17.441 -0.250 5.339 1.00 62.94 76 ALA A CA 1
ATOM 614 C C . ALA A 1 76 ? -18.929 -0.647 5.496 1.00 62.94 76 ALA A C 1
ATOM 616 O O . ALA A 1 76 ? -19.651 -0.021 6.269 1.00 62.94 76 ALA A O 1
ATOM 617 N N . GLU A 1 77 ? -19.435 -1.634 4.746 1.00 56.06 77 GLU A N 1
ATOM 618 C CA . GLU A 1 77 ? -20.884 -1.756 4.536 1.00 56.06 77 GLU A CA 1
ATOM 619 C C . GLU A 1 77 ? -21.677 -2.466 5.640 1.00 56.06 77 GLU A C 1
ATOM 621 O O . GLU A 1 77 ? -22.897 -2.303 5.669 1.00 56.06 77 GLU A O 1
ATOM 626 N N . LYS A 1 78 ? -21.070 -3.197 6.587 1.00 47.94 78 LYS A N 1
ATOM 627 C CA . LYS A 1 78 ? -21.825 -3.765 7.723 1.00 47.94 78 LYS A CA 1
ATOM 628 C C . LYS A 1 78 ? -20.996 -3.797 9.009 1.00 47.94 78 LYS A C 1
ATOM 630 O O . LYS A 1 78 ? -19.939 -4.414 9.061 1.00 47.94 78 LYS A O 1
ATOM 635 N N . ASP A 1 79 ? -21.528 -3.161 10.051 1.00 57.09 79 ASP A N 1
ATOM 636 C CA . ASP A 1 79 ? -21.073 -3.216 11.452 1.00 57.09 79 ASP A CA 1
ATOM 637 C C . ASP A 1 79 ? -19.813 -2.410 11.831 1.00 57.09 79 ASP A C 1
ATOM 639 O O . ASP A 1 79 ? -19.080 -2.828 12.728 1.00 57.09 79 ASP A O 1
ATOM 643 N N . ASP A 1 80 ? -19.530 -1.274 11.176 1.00 58.56 80 ASP A N 1
ATOM 644 C CA . ASP A 1 80 ? -18.344 -0.426 11.453 1.00 58.56 80 ASP A CA 1
ATOM 645 C C . ASP A 1 80 ? -16.994 -1.173 11.356 1.00 58.56 80 ASP A C 1
ATOM 647 O O . ASP A 1 80 ? -15.942 -0.681 11.779 1.00 58.56 80 ASP A O 1
ATOM 651 N N . LYS A 1 81 ? -16.999 -2.377 10.773 1.00 71.94 81 LYS A N 1
ATOM 652 C CA . LYS A 1 81 ? -15.811 -3.187 10.526 1.00 71.94 81 LYS A CA 1
ATOM 653 C C . LYS A 1 81 ? -15.308 -2.896 9.132 1.00 71.94 81 LYS A C 1
ATOM 655 O O . LYS A 1 81 ? -15.783 -3.463 8.160 1.00 71.94 81 LYS A O 1
ATOM 660 N N . TYR A 1 82 ? -14.317 -2.028 9.067 1.00 81.12 82 TYR A N 1
ATOM 661 C CA . TYR A 1 82 ? -13.591 -1.745 7.845 1.00 81.12 82 TYR A CA 1
ATOM 662 C C . TYR A 1 82 ? -12.242 -2.464 7.854 1.00 81.12 82 TYR A C 1
ATOM 664 O O . TYR A 1 82 ? -11.598 -2.603 8.897 1.00 81.12 82 TYR A O 1
ATOM 672 N N . THR A 1 83 ? -11.800 -2.901 6.678 1.00 87.56 83 THR A N 1
ATOM 673 C CA . THR A 1 83 ? -10.455 -3.463 6.502 1.00 87.56 83 THR A CA 1
ATOM 674 C C . THR A 1 83 ? -9.469 -2.312 6.374 1.00 87.56 83 THR A C 1
ATOM 676 O O . THR A 1 83 ? -9.576 -1.533 5.431 1.00 87.56 83 THR A O 1
ATOM 679 N N . LYS A 1 84 ? -8.508 -2.183 7.293 1.00 89.62 84 LYS A N 1
ATOM 680 C CA . LYS A 1 84 ? -7.448 -1.166 7.229 1.00 89.62 84 LYS A CA 1
ATOM 681 C C . LYS A 1 84 ? -6.409 -1.559 6.191 1.00 89.62 84 LYS A C 1
ATOM 683 O O . LYS A 1 84 ? -5.745 -2.588 6.330 1.00 89.62 84 LYS A O 1
ATOM 688 N N . VAL A 1 85 ? -6.211 -0.703 5.200 1.00 91.69 85 VAL A N 1
ATOM 689 C CA . VAL A 1 85 ? -5.281 -0.964 4.101 1.00 91.69 85 VAL A CA 1
ATOM 690 C C . VAL A 1 85 ? -4.152 0.048 4.139 1.00 91.69 85 VAL A C 1
ATOM 692 O O . VAL A 1 85 ? -4.401 1.247 4.274 1.00 91.69 85 VAL A O 1
ATOM 695 N N . ALA A 1 86 ? -2.920 -0.429 3.998 1.00 92.88 86 ALA A N 1
ATOM 696 C CA . ALA A 1 86 ? -1.763 0.392 3.682 1.00 92.88 86 ALA A CA 1
ATOM 697 C C . ALA A 1 86 ? -1.295 0.106 2.256 1.00 92.88 86 ALA A C 1
ATOM 699 O O . ALA A 1 86 ? -1.285 -1.038 1.813 1.00 92.88 86 ALA A O 1
ATOM 700 N N . LEU A 1 87 ? -0.872 1.147 1.556 1.00 93.88 87 LEU A N 1
ATOM 701 C CA . LEU A 1 87 ? -0.266 1.098 0.238 1.00 93.88 87 LEU A CA 1
ATOM 702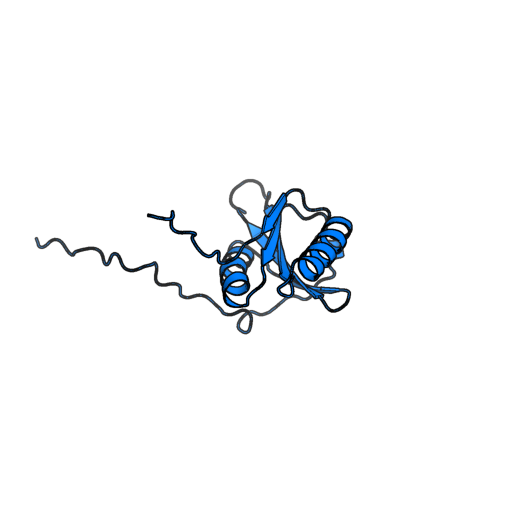 C C . LEU A 1 87 ? 1.100 1.778 0.302 1.00 93.88 87 LEU A C 1
ATOM 704 O O . LEU A 1 87 ? 1.233 2.901 0.797 1.00 93.88 87 LEU A O 1
ATOM 708 N N . ILE A 1 88 ? 2.110 1.090 -0.220 1.00 93.50 88 ILE A N 1
ATOM 709 C CA . ILE A 1 88 ? 3.476 1.591 -0.338 1.00 93.50 88 ILE A CA 1
ATOM 710 C C . ILE A 1 88 ? 4.014 1.313 -1.742 1.00 93.50 88 ILE A C 1
ATOM 712 O O . ILE A 1 88 ? 3.790 0.246 -2.320 1.00 93.50 88 ILE A O 1
ATOM 716 N N . LYS A 1 89 ? 4.778 2.273 -2.266 1.00 92.88 89 LYS A N 1
ATOM 717 C CA . LYS A 1 89 ? 5.597 2.092 -3.463 1.00 92.88 89 LYS A CA 1
ATOM 718 C C . LYS A 1 89 ? 7.048 1.837 -3.067 1.00 92.88 89 LYS A C 1
ATOM 720 O O . LYS A 1 89 ? 7.620 2.594 -2.283 1.00 92.88 89 LYS A O 1
ATOM 725 N N . THR A 1 90 ? 7.649 0.788 -3.608 1.00 90.31 90 THR A N 1
ATOM 726 C CA . THR A 1 90 ? 9.060 0.449 -3.404 1.00 90.31 90 THR A CA 1
ATOM 727 C C . THR A 1 90 ? 9.857 0.674 -4.677 1.00 90.31 90 THR A C 1
ATOM 729 O O . THR A 1 90 ? 9.305 0.687 -5.771 1.00 90.31 90 THR A O 1
ATOM 732 N N . ALA A 1 91 ? 11.174 0.831 -4.550 1.00 86.75 91 ALA A N 1
ATOM 733 C CA . ALA A 1 91 ? 12.044 0.816 -5.718 1.00 86.75 91 ALA A CA 1
ATOM 734 C C . ALA A 1 91 ? 12.047 -0.577 -6.373 1.00 86.75 91 ALA A C 1
ATOM 736 O O . ALA A 1 91 ? 11.865 -1.596 -5.698 1.00 86.75 91 ALA A O 1
ATOM 737 N N . MET A 1 92 ? 12.266 -0.613 -7.688 1.00 84.94 92 MET A N 1
ATOM 738 C CA . MET A 1 92 ? 12.392 -1.859 -8.439 1.00 84.94 92 MET A CA 1
ATOM 739 C C . MET A 1 92 ? 13.674 -2.585 -8.045 1.00 84.94 92 MET A C 1
ATOM 741 O O . MET A 1 92 ? 14.751 -1.997 -8.060 1.00 84.94 92 MET A O 1
ATOM 745 N N . GLY A 1 93 ? 13.551 -3.873 -7.738 1.00 83.56 93 GLY A N 1
ATOM 746 C CA . GLY A 1 93 ? 14.684 -4.713 -7.369 1.00 83.56 93 GLY A CA 1
ATOM 747 C C . GLY A 1 93 ? 14.361 -5.630 -6.198 1.00 83.56 93 GLY A C 1
ATOM 748 O O . GLY A 1 93 ? 13.525 -5.330 -5.342 1.00 83.56 93 GLY A O 1
ATOM 749 N N . LYS A 1 94 ? 15.000 -6.804 -6.189 1.00 85.38 94 LYS A N 1
ATOM 750 C CA . LYS A 1 94 ? 14.756 -7.844 -5.180 1.00 85.38 94 LYS A CA 1
ATOM 751 C C . LYS A 1 94 ? 15.164 -7.372 -3.784 1.00 85.38 94 LYS A C 1
ATOM 753 O O . LYS A 1 94 ? 14.440 -7.624 -2.825 1.00 85.38 94 LYS A O 1
ATOM 758 N N . THR A 1 95 ? 16.311 -6.710 -3.673 1.00 86.75 95 THR A N 1
ATOM 759 C CA . THR A 1 95 ? 16.890 -6.287 -2.392 1.00 86.75 95 THR A CA 1
ATOM 760 C C . THR A 1 95 ? 16.089 -5.141 -1.788 1.00 86.75 95 THR A C 1
ATOM 762 O O . THR A 1 95 ? 15.720 -5.176 -0.620 1.00 86.75 95 THR A O 1
ATOM 765 N N . GLU A 1 96 ? 15.756 -4.158 -2.610 1.00 85.19 96 GLU A N 1
ATOM 766 C CA . GLU A 1 96 ? 15.002 -2.959 -2.272 1.00 85.19 96 GLU A CA 1
ATOM 767 C C . GLU A 1 96 ? 13.595 -3.326 -1.802 1.00 85.19 96 GLU A C 1
ATOM 769 O O . GLU A 1 96 ? 13.128 -2.832 -0.772 1.00 85.19 96 GLU A O 1
ATOM 774 N N . THR A 1 97 ? 12.953 -4.247 -2.528 1.00 85.25 97 THR A N 1
ATOM 775 C CA . THR A 1 97 ? 11.650 -4.806 -2.164 1.00 85.25 97 THR A CA 1
ATOM 776 C C . THR A 1 97 ? 11.734 -5.584 -0.856 1.00 85.25 97 THR A C 1
ATOM 778 O O . THR A 1 97 ? 10.901 -5.380 0.021 1.00 85.25 97 THR A O 1
ATOM 781 N N . LEU A 1 98 ? 12.747 -6.439 -0.684 1.00 88.12 98 LEU A N 1
ATOM 782 C CA . LEU A 1 98 ? 12.911 -7.228 0.537 1.00 88.12 98 LEU A CA 1
ATOM 783 C C . LEU A 1 98 ? 13.097 -6.334 1.770 1.00 88.12 98 LEU A C 1
ATOM 785 O O . LEU A 1 98 ? 12.393 -6.519 2.759 1.00 88.12 98 LEU A O 1
ATOM 789 N N . ILE A 1 99 ? 13.985 -5.337 1.694 1.00 86.75 99 ILE A N 1
ATOM 790 C CA . ILE A 1 99 ? 14.221 -4.374 2.782 1.00 86.75 99 ILE A CA 1
ATOM 791 C C . ILE A 1 99 ? 12.928 -3.628 3.120 1.00 86.75 99 ILE A C 1
ATOM 793 O O . ILE A 1 99 ? 12.588 -3.480 4.293 1.00 86.75 99 ILE A O 1
ATOM 797 N N . ALA A 1 100 ? 12.191 -3.177 2.101 1.00 86.12 100 ALA A N 1
ATOM 798 C CA . ALA A 1 100 ? 10.917 -2.504 2.305 1.00 86.12 100 ALA A CA 1
ATOM 799 C C . ALA A 1 100 ? 9.897 -3.419 2.994 1.00 86.12 100 ALA A C 1
ATOM 801 O O . ALA A 1 100 ? 9.285 -3.010 3.972 1.00 86.12 100 ALA A O 1
ATOM 802 N N . VAL A 1 101 ? 9.734 -4.659 2.530 1.00 88.06 101 VAL A N 1
ATOM 803 C CA . VAL A 1 101 ? 8.780 -5.606 3.120 1.00 88.06 101 VAL A CA 1
ATOM 804 C C . VAL A 1 101 ? 9.137 -5.911 4.570 1.00 88.06 101 VAL A C 1
ATOM 806 O O . VAL A 1 101 ? 8.242 -5.880 5.405 1.00 88.06 101 VAL A O 1
ATOM 809 N N . MET A 1 102 ? 10.412 -6.152 4.892 1.00 89.38 102 MET A N 1
ATOM 810 C CA . MET A 1 102 ? 10.832 -6.435 6.271 1.00 89.38 102 MET A CA 1
ATOM 811 C C . MET A 1 102 ? 10.548 -5.251 7.201 1.00 89.38 102 MET A C 1
ATOM 813 O O . MET A 1 102 ? 9.873 -5.421 8.212 1.00 89.38 102 MET A O 1
ATOM 817 N N . PHE A 1 103 ? 10.964 -4.042 6.809 1.00 88.62 103 PHE A N 1
ATOM 818 C CA . PHE A 1 103 ? 10.705 -2.825 7.583 1.00 88.62 103 PHE A CA 1
ATOM 819 C C . PHE A 1 103 ? 9.205 -2.585 7.800 1.00 88.62 103 PHE A C 1
ATOM 821 O O . PHE A 1 103 ? 8.755 -2.261 8.899 1.00 88.62 103 PHE A O 1
ATOM 828 N N . VAL A 1 104 ? 8.407 -2.743 6.743 1.00 89.31 104 VAL A N 1
ATOM 829 C CA . VAL A 1 104 ? 6.971 -2.461 6.797 1.00 89.31 104 VAL A CA 1
ATOM 830 C C . VAL A 1 104 ? 6.206 -3.558 7.534 1.00 89.31 104 VAL A C 1
ATOM 832 O O . VAL A 1 104 ? 5.241 -3.241 8.221 1.00 89.31 104 VAL A O 1
ATOM 835 N N . ALA A 1 105 ? 6.629 -4.819 7.442 1.00 88.81 105 ALA A N 1
ATOM 836 C CA . ALA A 1 105 ? 6.016 -5.916 8.182 1.00 88.81 105 ALA A CA 1
ATOM 837 C C . ALA A 1 105 ? 6.211 -5.751 9.694 1.00 88.81 105 ALA A C 1
ATOM 839 O O . ALA A 1 105 ? 5.251 -5.919 10.441 1.00 88.81 105 ALA A O 1
ATOM 840 N N . GLU A 1 106 ? 7.412 -5.359 10.130 1.00 90.38 106 GLU A N 1
ATOM 841 C CA . GLU A 1 106 ? 7.695 -5.065 11.541 1.00 90.38 106 GLU A CA 1
ATOM 842 C C . GLU A 1 106 ? 6.912 -3.847 12.041 1.00 90.38 106 GLU A C 1
ATOM 844 O O . GLU A 1 106 ? 6.397 -3.849 13.153 1.00 90.38 106 GLU A O 1
ATOM 849 N N . MET A 1 107 ? 6.801 -2.799 11.223 1.00 90.06 107 MET A N 1
ATOM 850 C CA . MET A 1 107 ? 6.161 -1.553 11.641 1.00 90.06 107 MET A CA 1
ATOM 851 C C . MET A 1 107 ? 4.628 -1.600 11.583 1.00 90.06 107 MET A C 1
ATOM 853 O O . MET A 1 107 ? 3.966 -1.027 12.447 1.00 90.06 107 MET A O 1
ATOM 857 N N . LEU A 1 108 ? 4.058 -2.169 10.516 1.00 91.56 108 LEU A N 1
ATOM 858 C CA . LEU A 1 108 ? 2.615 -2.131 10.257 1.00 91.56 108 LEU A CA 1
ATOM 859 C C . LEU A 1 108 ? 1.863 -3.367 10.751 1.00 91.56 108 LEU A C 1
ATOM 861 O O . LEU A 1 108 ? 0.627 -3.330 10.801 1.00 91.56 108 LEU A O 1
ATOM 865 N N . GLU A 1 109 ? 2.603 -4.435 11.061 1.00 93.31 109 GLU A N 1
ATOM 866 C CA . GLU A 1 109 ? 2.099 -5.749 11.469 1.00 93.31 109 GLU A CA 1
ATOM 867 C C . GLU A 1 109 ? 0.900 -6.215 10.616 1.00 93.31 109 GLU A C 1
ATOM 869 O O . GLU A 1 109 ? -0.168 -6.525 11.154 1.00 93.31 109 GLU A O 1
ATOM 874 N N . PRO A 1 110 ? 1.020 -6.210 9.270 1.00 94.06 110 PRO A N 1
ATOM 875 C CA . PRO A 1 110 ? -0.094 -6.544 8.402 1.00 94.06 110 PRO A CA 1
ATOM 876 C C . PRO A 1 110 ? -0.471 -8.019 8.547 1.00 94.06 110 PRO A C 1
ATOM 878 O O . PRO A 1 110 ? 0.392 -8.897 8.587 1.00 94.06 110 PRO A O 1
ATOM 881 N N . LYS A 1 111 ? -1.773 -8.315 8.531 1.00 94.25 111 LYS A N 1
ATOM 882 C CA . LYS A 1 111 ? -2.265 -9.705 8.492 1.00 94.25 111 LYS A CA 1
ATOM 883 C C . LYS A 1 111 ? -2.026 -10.357 7.129 1.00 94.25 111 LYS A C 1
ATOM 885 O O . LYS A 1 111 ? -1.877 -11.574 7.047 1.00 94.25 111 LYS A O 1
ATOM 890 N N . LEU A 1 112 ? -2.012 -9.553 6.065 1.00 92.56 112 LEU A N 1
ATOM 891 C CA . LEU A 1 112 ? -1.804 -9.985 4.688 1.00 92.56 112 LEU A CA 1
ATOM 892 C C . LEU A 1 112 ? -0.932 -8.984 3.929 1.00 92.56 112 LEU A C 1
ATOM 894 O O . LEU A 1 112 ? -1.156 -7.778 4.000 1.00 92.56 112 LEU A O 1
ATOM 898 N N . VAL A 1 113 ? 0.012 -9.493 3.137 1.00 92.94 113 VAL A N 1
ATOM 899 C CA . VAL A 1 113 ? 0.816 -8.695 2.204 1.00 92.94 113 VAL A CA 1
ATOM 900 C C . VAL A 1 113 ? 0.527 -9.147 0.777 1.00 92.94 113 VAL A C 1
ATOM 902 O O . VAL A 1 113 ? 0.626 -10.334 0.470 1.00 92.94 113 VAL A O 1
ATOM 905 N N . LEU A 1 114 ? 0.196 -8.199 -0.100 1.00 93.12 114 LEU A N 1
ATOM 906 C CA . LEU A 1 114 ? -0.040 -8.422 -1.524 1.00 93.12 114 LEU A CA 1
ATOM 907 C C . LEU A 1 114 ? 0.967 -7.611 -2.342 1.00 93.12 114 LEU A C 1
ATOM 909 O O . LEU A 1 114 ? 0.985 -6.382 -2.278 1.00 93.12 114 LEU A O 1
ATOM 913 N N . SER A 1 115 ? 1.789 -8.298 -3.137 1.00 92.38 115 SER A N 1
ATOM 914 C CA . SER A 1 115 ? 2.621 -7.652 -4.155 1.00 92.38 115 SER A CA 1
ATOM 915 C C . SER A 1 115 ? 1.799 -7.479 -5.427 1.00 92.38 115 SER A C 1
ATOM 917 O O . SER A 1 115 ? 1.343 -8.460 -6.015 1.00 92.38 115 SER A O 1
ATOM 919 N N . VAL A 1 116 ? 1.581 -6.229 -5.827 1.00 93.31 116 VAL A N 1
ATOM 920 C CA . VAL A 1 116 ? 0.791 -5.868 -7.002 1.00 93.31 116 VAL A CA 1
ATOM 921 C C . VAL A 1 116 ? 1.727 -5.274 -8.038 1.00 93.31 116 VAL A C 1
ATOM 923 O O . VAL A 1 116 ? 2.348 -4.241 -7.802 1.00 93.31 116 VAL A O 1
ATOM 926 N N . GLY A 1 117 ? 1.820 -5.926 -9.193 1.00 91.56 117 GLY A N 1
ATOM 927 C CA . GLY A 1 117 ? 2.698 -5.466 -10.254 1.00 91.56 117 GLY A CA 1
ATOM 928 C C . GLY A 1 117 ? 2.404 -6.074 -11.612 1.00 91.56 117 GLY A C 1
ATOM 929 O O . GLY A 1 117 ? 1.619 -7.016 -11.749 1.00 91.56 117 GLY A O 1
ATOM 930 N N . ILE A 1 118 ? 3.047 -5.508 -12.627 1.00 89.31 118 ILE A N 1
ATOM 931 C CA . ILE A 1 118 ? 2.985 -6.006 -13.998 1.00 89.31 118 ILE A CA 1
ATOM 932 C C . ILE A 1 118 ? 3.999 -7.140 -14.152 1.00 89.31 118 ILE A C 1
ATOM 934 O O . ILE A 1 118 ? 5.165 -7.010 -13.787 1.00 89.31 118 ILE A O 1
ATOM 938 N N . CYS A 1 119 ? 3.560 -8.256 -14.732 1.00 87.81 119 CYS A N 1
ATOM 939 C CA . CYS A 1 119 ? 4.411 -9.410 -14.993 1.00 87.81 119 CYS A CA 1
ATOM 940 C C . CYS A 1 119 ? 4.508 -9.687 -16.497 1.00 87.81 119 CYS A C 1
ATOM 942 O O . CYS A 1 119 ? 3.537 -9.512 -17.237 1.00 87.81 119 CYS A O 1
ATOM 944 N N . ALA A 1 120 ? 5.679 -10.140 -16.946 1.00 87.62 120 ALA A N 1
ATOM 945 C CA . ALA A 1 120 ? 5.868 -10.630 -18.303 1.00 87.62 120 ALA A CA 1
ATOM 946 C C . ALA A 1 120 ? 5.439 -12.099 -18.395 1.00 87.62 120 ALA A C 1
ATOM 948 O O . ALA A 1 120 ? 5.813 -12.928 -17.567 1.00 87.62 120 ALA A O 1
ATOM 949 N N . THR A 1 121 ? 4.681 -12.441 -19.433 1.00 89.44 121 THR A N 1
ATOM 950 C CA . THR A 1 121 ? 4.322 -13.834 -19.707 1.00 89.44 121 THR A CA 1
ATOM 951 C C . THR A 1 121 ? 5.473 -14.547 -20.411 1.00 89.44 121 THR A C 1
ATOM 953 O O . THR A 1 121 ? 5.963 -14.078 -21.438 1.00 89.44 121 THR A O 1
ATOM 956 N N . MET A 1 122 ? 5.861 -15.719 -19.909 1.00 89.94 122 MET A N 1
ATOM 957 C CA . MET A 1 122 ? 6.740 -16.628 -20.642 1.00 89.94 122 MET A CA 1
ATOM 958 C C . MET A 1 122 ? 5.918 -17.408 -21.670 1.00 89.94 122 MET A C 1
ATOM 960 O O . MET A 1 122 ? 4.910 -18.026 -21.327 1.00 89.94 122 MET A O 1
ATOM 964 N N . LYS A 1 123 ? 6.337 -17.380 -22.938 1.00 87.25 123 LYS A N 1
ATOM 965 C CA . LYS A 1 123 ? 5.784 -18.279 -23.957 1.00 87.25 123 LYS A CA 1
ATOM 966 C C . LYS A 1 123 ? 6.516 -19.620 -23.861 1.00 87.25 123 LYS A C 1
ATOM 968 O O . LYS A 1 123 ? 7.733 -19.592 -23.698 1.00 87.25 123 LYS A O 1
ATOM 973 N N . PRO A 1 124 ? 5.815 -20.762 -23.950 1.00 83.62 124 PRO A N 1
ATOM 974 C CA . PRO A 1 124 ? 6.489 -22.049 -24.052 1.00 83.62 124 PRO A CA 1
ATOM 975 C C . PRO A 1 124 ? 7.354 -22.074 -25.317 1.00 83.62 124 PRO A C 1
ATOM 977 O O . PRO A 1 124 ? 6.926 -21.579 -26.367 1.00 83.62 124 PRO A O 1
ATOM 980 N N . ASP A 1 125 ? 8.561 -22.631 -25.202 1.00 80.19 125 ASP A N 1
ATOM 981 C CA . ASP A 1 125 ? 9.399 -22.921 -26.363 1.00 80.19 125 ASP A CA 1
ATOM 982 C C . ASP A 1 125 ? 8.671 -23.930 -27.264 1.00 80.19 125 ASP A C 1
ATOM 984 O O . ASP A 1 125 ? 8.014 -24.853 -26.774 1.00 80.19 125 ASP A O 1
ATOM 988 N N . LYS A 1 126 ? 8.714 -23.679 -28.577 1.00 63.97 126 LYS A N 1
ATOM 989 C CA . LYS A 1 126 ? 8.068 -24.511 -29.602 1.00 63.97 126 LYS A CA 1
ATOM 990 C C . LYS A 1 126 ? 8.687 -25.897 -29.695 1.00 63.97 126 LYS A C 1
ATOM 992 O O . LYS A 1 126 ? 9.933 -25.978 -29.642 1.00 63.97 126 LYS A O 1
#

pLDDT: mean 79.19, std 14.32, range [36.69, 95.06]

Radius of gyration: 17.67 Å; chains: 1; bounding box: 55×41×46 Å